Protein AF-A0A2D1V6D0-F1 (afdb_monomer)

Foldseek 3Di:
DACCPAQEDEPELVCQDAEDDPCQLRVQNHQEYEHENNVNHNADDPDHHQNHQEYEYEPDPVVVVRVVVCCVPPHVNHDYHYDHRPPPPPVVVD

Organism: Pinus sylvestris (NCBI:txid3349)

InterPro domains:
  IPR032675 Leucine-rich repeat domain superfamily [G3DSA:3.80.10.10] (1-89)

Structure (mmCIF, N/CA/C/O backbone):
data_AF-A0A2D1V6D0-F1
#
_entry.id   AF-A0A2D1V6D0-F1
#
loop_
_atom_site.group_PDB
_atom_site.id
_atom_site.type_symbol
_atom_site.label_atom_id
_atom_site.label_alt_id
_atom_site.label_comp_id
_atom_site.label_asym_id
_atom_site.label_entity_id
_atom_site.label_seq_id
_atom_site.pdbx_PDB_ins_code
_atom_site.Cartn_x
_atom_site.Cartn_y
_atom_site.Cartn_z
_atom_site.occupancy
_atom_site.B_iso_or_equiv
_atom_site.auth_seq_id
_atom_site.auth_comp_id
_atom_site.auth_asym_id
_atom_site.auth_atom_id
_atom_site.pdbx_PDB_model_num
ATOM 1 N N . CYS A 1 1 ? -21.087 10.233 -1.346 1.00 52.25 1 CYS A N 1
ATOM 2 C CA . CYS A 1 1 ? -21.255 8.947 -0.628 1.00 52.25 1 CYS A CA 1
ATOM 3 C C . CYS A 1 1 ? -20.000 8.674 0.197 1.00 52.25 1 CYS A C 1
ATOM 5 O O . CYS A 1 1 ? -18.967 9.222 -0.163 1.00 52.25 1 CYS A O 1
ATOM 7 N N . LYS A 1 2 ? -20.060 7.865 1.264 1.00 67.69 2 LYS A N 1
ATOM 8 C CA . LYS A 1 2 ? -18.858 7.381 1.971 1.00 67.69 2 LYS A CA 1
ATOM 9 C C . LYS A 1 2 ? -18.659 5.894 1.694 1.00 67.69 2 LYS A C 1
ATOM 11 O O . LYS A 1 2 ? -19.633 5.148 1.719 1.00 67.69 2 LYS A O 1
ATOM 16 N N . LEU A 1 3 ? -17.415 5.476 1.476 1.00 80.06 3 LEU A N 1
ATOM 17 C CA . LEU A 1 3 ? -17.028 4.083 1.219 1.00 80.06 3 LEU A CA 1
ATOM 18 C C . LEU A 1 3 ? -16.651 3.346 2.522 1.00 80.06 3 LEU A C 1
ATOM 20 O O . LEU A 1 3 ? -15.734 2.538 2.549 1.00 80.06 3 LEU A O 1
ATOM 24 N N . GLY A 1 4 ? -17.366 3.619 3.621 1.00 81.25 4 GLY A N 1
ATOM 25 C CA . GLY A 1 4 ? -17.067 3.103 4.970 1.00 81.25 4 GLY A CA 1
ATOM 26 C C . GLY A 1 4 ? -17.380 1.616 5.196 1.00 81.25 4 GLY A C 1
ATOM 27 O O . GLY A 1 4 ? -17.674 1.229 6.319 1.00 81.25 4 GLY A O 1
ATOM 28 N N . GLN A 1 5 ? -17.404 0.817 4.127 1.00 89.56 5 GLN A N 1
ATOM 29 C CA . GLN A 1 5 ? -17.528 -0.650 4.100 1.00 89.56 5 GLN A CA 1
ATOM 30 C C . GLN A 1 5 ? -16.612 -1.246 3.002 1.00 89.56 5 GLN A C 1
ATOM 32 O O . GLN A 1 5 ? -16.817 -2.368 2.552 1.00 89.56 5 GLN A O 1
ATOM 37 N N . LEU A 1 6 ? -15.644 -0.469 2.497 1.00 92.31 6 LEU A N 1
ATOM 38 C CA . LEU A 1 6 ? -14.697 -0.909 1.477 1.00 92.31 6 LEU A CA 1
ATOM 39 C C . LEU A 1 6 ? -13.516 -1.615 2.150 1.00 92.31 6 LEU A C 1
ATOM 41 O O . LEU A 1 6 ? -12.675 -0.957 2.752 1.00 92.31 6 LEU A O 1
ATOM 45 N N . GLU A 1 7 ? -13.466 -2.940 2.039 1.00 94.62 7 GLU A N 1
ATOM 46 C CA . GLU A 1 7 ? -12.422 -3.784 2.646 1.00 94.62 7 GLU A CA 1
ATOM 47 C C . GLU A 1 7 ? -11.213 -4.006 1.718 1.00 94.62 7 GLU A C 1
ATOM 49 O O . GLU A 1 7 ? -10.099 -4.246 2.186 1.00 94.62 7 GLU A O 1
ATOM 54 N N . TYR A 1 8 ? -11.414 -3.878 0.403 1.00 95.50 8 TYR A N 1
ATOM 55 C CA . TYR A 1 8 ? -10.394 -4.033 -0.636 1.00 95.50 8 TYR A CA 1
ATOM 56 C C . TYR A 1 8 ? -10.451 -2.850 -1.609 1.00 95.50 8 TYR A C 1
ATOM 58 O O . TYR A 1 8 ? -11.524 -2.525 -2.120 1.00 95.50 8 TYR A O 1
ATOM 66 N N . LEU A 1 9 ? -9.304 -2.231 -1.893 1.00 93.56 9 LEU A N 1
ATOM 67 C CA . LEU A 1 9 ? -9.167 -1.160 -2.881 1.00 93.56 9 LEU A CA 1
ATOM 68 C C . LEU A 1 9 ? -8.060 -1.508 -3.877 1.00 93.56 9 LEU A C 1
ATOM 70 O O . LEU A 1 9 ? -6.896 -1.615 -3.498 1.00 93.56 9 LEU A O 1
ATOM 74 N N . ASP A 1 10 ? -8.435 -1.629 -5.149 1.00 94.31 10 ASP A N 1
ATOM 75 C CA . ASP A 1 10 ? -7.495 -1.702 -6.265 1.00 94.31 10 ASP A CA 1
ATOM 76 C C . ASP A 1 10 ? -7.262 -0.302 -6.841 1.00 94.31 10 ASP A C 1
ATOM 78 O O . ASP A 1 10 ? -8.216 0.384 -7.220 1.00 94.31 10 ASP A O 1
ATOM 82 N N . ILE A 1 11 ? -6.001 0.117 -6.902 1.00 92.44 11 ILE A N 1
ATOM 83 C CA . ILE A 1 11 ? -5.545 1.278 -7.676 1.00 92.44 11 ILE A CA 1
ATOM 84 C C . ILE A 1 11 ? -4.383 0.898 -8.600 1.00 92.44 11 ILE A C 1
ATOM 86 O O . ILE A 1 11 ? -3.648 1.777 -9.046 1.00 92.44 11 ILE A O 1
ATOM 90 N N . SER A 1 12 ? -4.192 -0.392 -8.894 1.00 92.31 12 SER A N 1
ATOM 91 C CA . SER A 1 12 ? -3.069 -0.851 -9.708 1.00 92.31 12 SER A CA 1
ATOM 92 C C . SER A 1 12 ? -3.056 -0.217 -11.107 1.00 92.31 12 SER A C 1
ATOM 94 O O . SER A 1 12 ? -4.074 0.247 -11.629 1.00 92.31 12 SER A O 1
ATOM 96 N N . LEU A 1 13 ? -1.864 -0.134 -11.702 1.00 91.06 13 LEU A N 1
ATOM 97 C CA . LEU A 1 13 ? -1.586 0.496 -13.003 1.00 91.06 13 LEU A CA 1
ATOM 98 C C . LEU A 1 13 ? -1.933 1.992 -13.096 1.00 91.06 13 LEU A C 1
ATOM 100 O O . LEU A 1 13 ? -1.818 2.581 -14.176 1.00 91.06 13 LEU A O 1
ATOM 104 N N . CYS A 1 14 ? -2.275 2.657 -11.987 1.00 92.00 14 CYS A N 1
ATOM 105 C CA . CYS A 1 14 ? -2.549 4.094 -11.944 1.00 92.00 14 CYS A CA 1
ATOM 106 C C . CYS A 1 14 ? -1.262 4.942 -12.012 1.00 92.00 14 CYS A C 1
ATOM 108 O O . CYS A 1 14 ? -1.036 5.835 -11.201 1.00 92.00 14 CYS A O 1
ATOM 110 N N . ARG A 1 15 ? -0.434 4.720 -13.042 1.00 87.81 15 ARG A N 1
ATOM 111 C CA . ARG A 1 15 ? 0.865 5.373 -13.309 1.00 87.81 15 ARG A CA 1
ATOM 112 C C . ARG A 1 15 ? 0.817 6.913 -13.389 1.00 87.81 15 ARG A C 1
ATOM 114 O O . ARG A 1 15 ? 1.857 7.559 -13.347 1.00 87.81 15 ARG A O 1
ATOM 121 N N . CYS A 1 16 ? -0.371 7.517 -13.497 1.00 91.06 16 CYS A N 1
ATOM 122 C CA . CYS A 1 16 ? -0.576 8.973 -13.478 1.00 91.06 16 CYS A CA 1
ATOM 123 C C . CYS A 1 16 ? -1.074 9.530 -12.126 1.00 91.06 16 CYS A C 1
ATOM 125 O O . CYS A 1 16 ? -1.183 10.750 -11.985 1.00 91.06 16 CYS A O 1
ATOM 127 N N . LEU A 1 17 ? -1.384 8.675 -11.146 1.00 90.69 17 LEU A N 1
ATOM 128 C CA . LEU A 1 17 ? -1.805 9.067 -9.800 1.00 90.69 17 LEU A CA 1
ATOM 129 C C . LEU A 1 17 ? -0.583 9.553 -9.014 1.00 90.69 17 LEU A C 1
ATOM 131 O O . LEU A 1 17 ? 0.301 8.769 -8.696 1.00 90.69 17 LEU A O 1
ATOM 135 N N . GLN A 1 18 ? -0.514 10.854 -8.731 1.00 90.06 18 GLN A N 1
ATOM 136 C CA . GLN A 1 18 ? 0.673 11.459 -8.108 1.00 90.06 18 GLN A CA 1
ATOM 137 C C . GLN A 1 18 ? 0.623 11.439 -6.579 1.00 90.06 18 GLN A C 1
ATOM 139 O O . GLN A 1 18 ? 1.662 11.313 -5.935 1.00 90.06 18 GLN A O 1
ATOM 144 N N . ASP A 1 19 ? -0.576 11.531 -6.009 1.00 87.12 19 ASP A N 1
ATOM 145 C CA . ASP A 1 19 ? -0.842 11.628 -4.578 1.00 87.12 19 ASP A CA 1
ATOM 146 C C . ASP A 1 19 ? -2.213 10.972 -4.302 1.00 87.12 19 ASP A C 1
ATOM 148 O O . ASP A 1 19 ? -3.107 11.033 -5.152 1.00 87.12 19 ASP A O 1
ATOM 152 N N . LEU A 1 20 ? -2.396 10.346 -3.134 1.00 85.44 20 LEU A N 1
ATOM 153 C CA . LEU A 1 20 ? -3.710 9.858 -2.690 1.00 85.44 20 LEU A CA 1
ATOM 154 C C . LEU A 1 20 ? -4.537 11.007 -2.071 1.00 85.44 20 LEU A C 1
ATOM 156 O O . LEU A 1 20 ? -3.953 11.929 -1.497 1.00 85.44 20 LEU A O 1
ATOM 160 N N . PRO A 1 21 ? -5.882 10.986 -2.181 1.00 82.50 21 PRO A N 1
ATOM 161 C CA . PRO A 1 21 ? -6.732 12.041 -1.631 1.00 82.50 21 PRO A CA 1
ATOM 162 C C . PRO A 1 21 ? -6.640 12.095 -0.102 1.00 82.50 21 PRO A C 1
ATOM 164 O O . PRO A 1 21 ? -6.445 11.071 0.552 1.00 82.50 21 PRO A O 1
ATOM 167 N N . SER 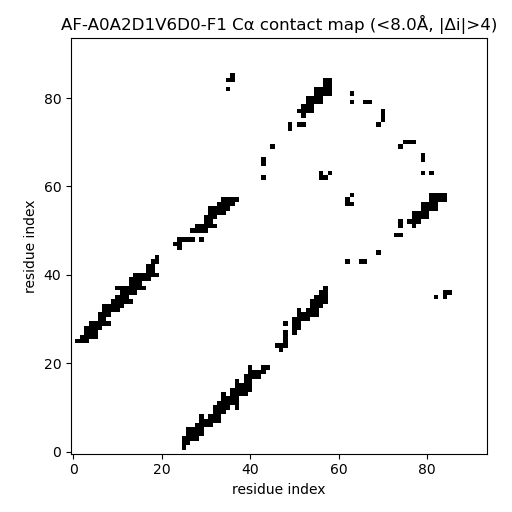A 1 22 ? -6.846 13.281 0.474 1.00 79.06 22 SER A N 1
ATOM 168 C CA . SER A 1 22 ? -6.866 13.498 1.929 1.00 79.06 22 SER A CA 1
ATOM 169 C C . SER A 1 22 ? -7.818 12.546 2.657 1.00 79.06 22 SER A C 1
ATOM 171 O O . SER A 1 22 ? -7.484 12.024 3.712 1.00 79.06 22 SER A O 1
ATOM 173 N N . GLU A 1 23 ? -8.972 12.278 2.051 1.00 81.06 23 GLU A N 1
ATOM 174 C CA . GLU A 1 23 ? -10.068 11.468 2.578 1.00 81.06 23 GLU A CA 1
ATOM 175 C C . GLU A 1 23 ? -9.825 9.949 2.501 1.00 81.06 23 GLU A C 1
ATOM 177 O O . GLU A 1 23 ? -10.733 9.164 2.788 1.00 81.06 23 GLU A O 1
ATOM 182 N N . PHE A 1 24 ? -8.616 9.515 2.126 1.00 81.81 24 PHE A N 1
ATOM 183 C CA . PHE A 1 24 ? -8.194 8.113 2.213 1.00 81.81 24 PHE A CA 1
ATOM 184 C C . PHE A 1 24 ? -8.238 7.592 3.664 1.00 81.81 24 PHE A C 1
ATOM 186 O O . PHE A 1 24 ? -8.496 6.412 3.894 1.00 81.81 24 PHE A O 1
ATOM 193 N N . ASP A 1 25 ? -8.083 8.484 4.647 1.00 77.75 25 ASP A N 1
ATOM 194 C CA . ASP A 1 25 ? -8.248 8.204 6.079 1.00 77.75 25 ASP A CA 1
ATOM 195 C C . ASP A 1 25 ? -9.687 7.810 6.482 1.00 77.75 25 ASP A C 1
ATOM 197 O O . ASP A 1 25 ? -9.894 7.199 7.531 1.00 77.75 25 ASP A O 1
ATOM 201 N N . GLN A 1 26 ? -10.689 8.106 5.643 1.00 83.56 26 GLN A N 1
ATOM 202 C CA . GLN A 1 26 ? -12.103 7.799 5.900 1.00 83.56 26 GLN A CA 1
ATOM 203 C C . GLN A 1 26 ? -12.516 6.389 5.456 1.00 83.56 26 GLN A C 1
ATOM 205 O O . GLN A 1 26 ? -13.679 6.011 5.640 1.00 83.56 26 GLN A O 1
ATOM 210 N N . LEU A 1 27 ? -11.606 5.610 4.866 1.00 87.50 27 LEU A N 1
ATOM 211 C CA . LEU A 1 27 ? -11.843 4.231 4.430 1.00 87.50 27 LEU A CA 1
ATOM 212 C C . LEU A 1 27 ? -11.750 3.253 5.616 1.00 87.50 27 LEU A C 1
ATOM 214 O O . LEU A 1 27 ? -10.996 2.292 5.562 1.00 87.50 27 LEU A O 1
ATOM 218 N N . SER A 1 28 ? -12.548 3.496 6.667 1.00 86.94 28 SER A N 1
ATOM 219 C CA . SER A 1 28 ? -12.442 2.940 8.036 1.00 86.94 28 SER A CA 1
ATOM 220 C C . SER A 1 28 ? -12.325 1.414 8.191 1.00 86.94 28 SER A C 1
ATOM 222 O O . SER A 1 28 ? -12.036 0.933 9.288 1.00 86.94 28 SER A O 1
ATOM 224 N N . ASN A 1 29 ? -12.619 0.669 7.127 1.00 91.12 29 ASN A N 1
ATOM 225 C CA . ASN A 1 29 ? -12.685 -0.788 7.084 1.00 91.12 29 ASN A CA 1
ATOM 226 C C . ASN A 1 29 ? -11.674 -1.384 6.085 1.00 91.12 29 ASN A C 1
ATOM 228 O O . ASN A 1 29 ? -11.706 -2.587 5.851 1.00 91.12 29 ASN A O 1
ATOM 232 N N . LEU A 1 30 ? -10.811 -0.570 5.467 1.00 92.19 30 LEU A N 1
ATOM 233 C CA . LEU A 1 30 ? -9.906 -1.023 4.415 1.00 92.19 30 LEU A CA 1
ATOM 234 C C . LEU A 1 30 ? -8.865 -1.977 4.998 1.00 92.19 30 LEU A C 1
ATOM 236 O O . LEU A 1 30 ? -8.062 -1.585 5.846 1.00 92.19 30 LEU A O 1
ATOM 240 N N . GLU A 1 31 ? -8.883 -3.227 4.545 1.00 94.44 31 GLU A N 1
ATOM 241 C CA . GLU A 1 31 ? -7.980 -4.278 5.010 1.00 9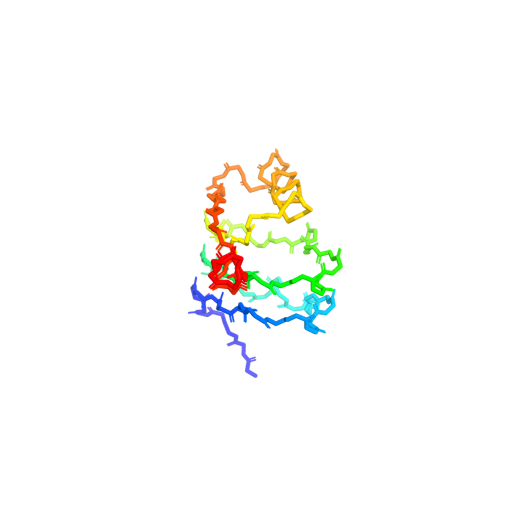4.44 31 GLU A CA 1
ATOM 242 C C . GLU A 1 31 ? -6.861 -4.556 4.007 1.00 94.44 31 GLU A C 1
ATOM 244 O O . GLU A 1 31 ? -5.742 -4.873 4.417 1.00 94.44 31 GLU A O 1
ATOM 249 N N . THR A 1 32 ? -7.150 -4.422 2.708 1.00 95.44 32 THR A N 1
ATOM 250 C CA . THR A 1 32 ? -6.190 -4.624 1.615 1.00 95.44 32 THR A CA 1
ATOM 251 C C . THR A 1 32 ? -6.178 -3.448 0.642 1.00 95.44 32 THR A C 1
ATOM 253 O O . THR A 1 32 ? -7.222 -3.029 0.144 1.00 95.44 32 THR A O 1
ATOM 256 N N . LEU A 1 33 ? -4.977 -2.974 0.317 1.00 93.56 33 LEU A N 1
ATOM 257 C CA . LEU A 1 33 ? -4.719 -1.989 -0.730 1.00 93.56 33 LEU A CA 1
ATOM 258 C C . LEU A 1 33 ? -3.806 -2.603 -1.795 1.00 93.56 33 LEU A C 1
ATOM 260 O O . LEU A 1 33 ? -2.740 -3.117 -1.464 1.00 93.56 33 LEU A O 1
ATOM 264 N N . ASP A 1 34 ? -4.193 -2.529 -3.063 1.00 94.88 34 ASP A N 1
ATOM 265 C CA . ASP A 1 34 ? -3.358 -2.956 -4.186 1.00 94.88 34 ASP A CA 1
ATOM 266 C C . ASP A 1 34 ? -2.868 -1.737 -4.974 1.00 94.88 34 ASP A C 1
ATOM 268 O O . ASP A 1 34 ? -3.671 -0.985 -5.529 1.00 94.88 34 ASP A O 1
ATOM 272 N N . MET A 1 35 ? -1.550 -1.524 -4.983 1.00 92.56 35 MET A N 1
ATOM 273 C CA . MET A 1 35 ? -0.885 -0.414 -5.669 1.00 92.56 35 MET A CA 1
ATOM 274 C C . MET A 1 35 ? 0.152 -0.882 -6.696 1.00 92.56 35 MET A C 1
ATOM 276 O O . MET A 1 35 ? 1.062 -0.121 -7.023 1.00 92.56 35 MET A O 1
ATOM 280 N N . ARG A 1 36 ? 0.065 -2.121 -7.197 1.00 92.19 36 ARG A N 1
ATOM 281 C CA . ARG A 1 36 ? 1.006 -2.607 -8.221 1.00 92.19 36 ARG A CA 1
ATOM 282 C C . ARG A 1 36 ? 1.074 -1.622 -9.387 1.00 92.19 36 ARG A C 1
ATOM 284 O O . ARG A 1 36 ? 0.042 -1.160 -9.869 1.00 92.19 36 ARG A O 1
ATOM 291 N N . GLU A 1 37 ? 2.277 -1.325 -9.866 1.00 89.69 37 GLU A N 1
ATOM 292 C CA . GLU A 1 37 ? 2.525 -0.443 -11.016 1.00 89.69 37 GLU A CA 1
ATOM 293 C C . GLU A 1 37 ? 2.118 1.040 -10.803 1.00 89.69 37 GLU A C 1
ATOM 29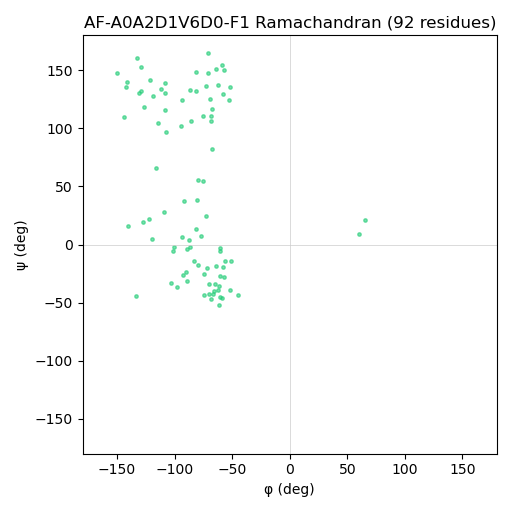5 O O . GLU A 1 37 ? 1.951 1.787 -11.771 1.00 89.69 37 GLU A O 1
ATOM 300 N N . CYS A 1 38 ? 1.993 1.516 -9.557 1.00 90.12 38 CYS A N 1
ATOM 301 C CA . CYS A 1 38 ? 1.675 2.914 -9.214 1.00 90.12 38 CYS A CA 1
ATOM 302 C C . CYS A 1 38 ? 2.881 3.874 -9.260 1.00 90.12 38 CYS A C 1
ATOM 304 O O . CYS A 1 38 ? 2.966 4.815 -8.474 1.00 90.12 38 CYS A O 1
ATOM 306 N N . SER A 1 39 ? 3.789 3.712 -10.227 1.00 86.75 39 SER A N 1
ATOM 307 C CA . SER A 1 39 ? 5.085 4.417 -10.285 1.00 86.75 39 SER A CA 1
ATOM 308 C C . SER A 1 39 ? 5.022 5.959 -10.300 1.00 86.75 39 SER A C 1
ATOM 310 O O . SER A 1 39 ? 6.001 6.623 -9.952 1.00 86.75 39 SER A O 1
ATOM 312 N N . GLY A 1 40 ? 3.871 6.549 -10.645 1.00 88.06 40 GLY A N 1
ATOM 313 C CA . GLY A 1 40 ? 3.617 7.990 -10.531 1.00 88.06 40 GLY A CA 1
ATOM 314 C C . GLY A 1 40 ? 3.439 8.502 -9.095 1.00 88.06 40 GLY A C 1
ATOM 315 O O . GLY A 1 40 ? 3.627 9.701 -8.856 1.00 88.06 40 GLY A O 1
ATOM 316 N N . LEU A 1 41 ? 3.112 7.624 -8.139 1.00 88.62 41 LEU A N 1
ATOM 317 C CA . LEU A 1 41 ? 2.768 7.977 -6.764 1.00 88.62 41 LEU A CA 1
ATOM 318 C C . LEU A 1 41 ? 4.004 8.509 -6.039 1.00 88.62 41 LEU A C 1
ATOM 320 O O . LEU A 1 41 ? 4.958 7.788 -5.742 1.00 88.62 41 LEU A O 1
ATOM 324 N N . LYS A 1 42 ? 4.013 9.807 -5.739 1.00 85.25 42 LYS A N 1
ATOM 325 C CA . LYS A 1 42 ? 5.167 10.499 -5.154 1.00 85.25 42 LYS A CA 1
ATOM 326 C C . LYS A 1 42 ? 5.406 10.068 -3.718 1.00 85.25 42 LYS A C 1
ATOM 328 O O . LYS A 1 42 ? 6.562 9.855 -3.355 1.00 85.25 42 LYS A O 1
ATOM 333 N N . LYS A 1 43 ? 4.330 9.936 -2.941 1.00 78.88 43 LYS A N 1
ATOM 334 C CA . LYS A 1 43 ? 4.330 9.586 -1.519 1.00 78.88 43 LYS A CA 1
ATOM 335 C C . LYS A 1 43 ? 3.164 8.653 -1.207 1.00 78.88 43 LYS A C 1
ATOM 337 O O . LYS A 1 43 ? 2.045 8.892 -1.652 1.00 78.88 43 LYS A O 1
ATOM 342 N N . VAL A 1 44 ? 3.421 7.663 -0.363 1.00 79.75 44 VAL A N 1
ATOM 343 C CA . VAL A 1 44 ? 2.372 7.002 0.420 1.00 79.75 44 VAL A CA 1
ATOM 344 C C . VAL A 1 44 ? 1.854 7.963 1.505 1.00 79.75 44 VAL A C 1
ATOM 346 O O . VAL A 1 44 ? 2.629 8.795 1.993 1.00 79.75 44 VAL A O 1
ATOM 349 N N . PRO A 1 45 ? 0.568 7.897 1.887 1.00 72.81 45 PRO A N 1
ATOM 350 C CA . PRO A 1 45 ? 0.032 8.718 2.966 1.00 72.81 45 PRO A CA 1
ATOM 351 C C . PRO A 1 45 ? 0.725 8.400 4.298 1.00 72.81 45 PRO A C 1
ATOM 353 O O . PRO A 1 45 ? 0.952 7.245 4.639 1.00 72.81 45 PRO A O 1
ATOM 356 N N . THR A 1 46 ? 1.052 9.431 5.078 1.00 65.38 46 THR A N 1
ATOM 357 C CA . THR A 1 46 ? 1.617 9.274 6.433 1.00 65.38 46 THR A CA 1
ATOM 358 C C . THR A 1 46 ? 0.555 8.958 7.486 1.00 65.38 46 THR A C 1
ATOM 360 O O . THR A 1 46 ? 0.887 8.483 8.568 1.00 65.38 46 THR A O 1
ATOM 363 N N . VAL A 1 47 ? -0.717 9.212 7.172 1.00 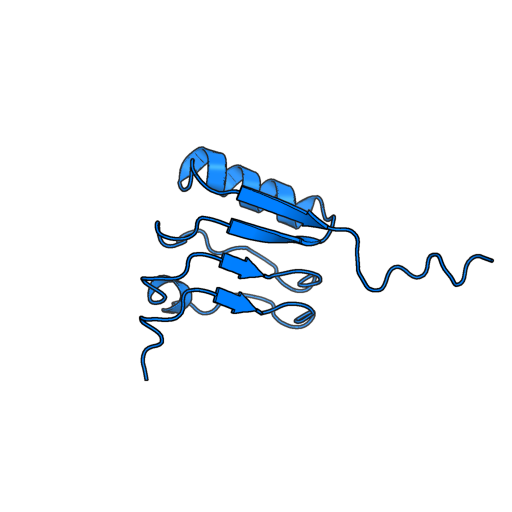65.12 47 VAL A N 1
ATOM 364 C CA . VAL A 1 47 ? -1.879 8.801 7.964 1.00 65.12 47 VAL A CA 1
ATOM 365 C C . VAL A 1 47 ? -2.562 7.668 7.206 1.00 65.12 47 VAL A C 1
ATOM 367 O O . VAL A 1 47 ? -3.319 7.908 6.269 1.00 65.12 47 VAL A O 1
ATOM 370 N N . ILE A 1 48 ? -2.262 6.430 7.593 1.00 69.31 48 ILE A N 1
ATOM 371 C CA . ILE A 1 48 ? -2.952 5.235 7.099 1.00 69.31 48 ILE A CA 1
ATOM 372 C C . ILE A 1 48 ? -3.738 4.638 8.259 1.00 69.31 48 ILE A C 1
ATOM 374 O O . ILE A 1 48 ? -3.243 4.525 9.381 1.00 69.31 48 ILE A O 1
ATOM 378 N N . GLN A 1 49 ? -4.990 4.292 7.984 1.00 71.31 49 GLN A N 1
ATOM 379 C CA . GLN A 1 49 ? -5.941 3.829 8.980 1.00 71.31 49 GLN A CA 1
ATOM 380 C C . GLN A 1 49 ? -5.606 2.400 9.443 1.00 71.31 49 GLN A C 1
ATOM 382 O O . GLN A 1 49 ? -5.274 1.514 8.657 1.00 71.31 49 GLN A O 1
ATOM 387 N N . SER A 1 50 ? -5.684 2.190 10.758 1.00 74.38 50 SER A N 1
ATOM 388 C CA . SER A 1 50 ? -5.223 1.002 11.492 1.00 74.38 50 SER A CA 1
ATOM 389 C C . SER A 1 50 ? -5.867 -0.347 11.133 1.00 74.38 50 SER A C 1
ATOM 391 O O . SER A 1 50 ? -5.456 -1.362 11.694 1.00 74.38 50 SER A O 1
ATOM 393 N N . SER A 1 51 ? -6.849 -0.397 10.227 1.00 87.81 51 SER A N 1
ATOM 394 C CA . SER A 1 51 ? -7.403 -1.654 9.702 1.00 87.81 51 SER A CA 1
ATOM 395 C C . SER A 1 51 ? -6.583 -2.253 8.561 1.00 87.81 51 SER A C 1
ATOM 397 O O . SER A 1 51 ? -6.804 -3.420 8.245 1.00 87.81 51 SER A O 1
ATOM 399 N N . LEU A 1 52 ? -5.655 -1.505 7.946 1.00 91.31 52 LEU A N 1
ATOM 400 C CA . LEU A 1 52 ? -4.900 -1.999 6.795 1.00 91.31 52 LEU A CA 1
ATOM 401 C C . LEU A 1 52 ? -3.942 -3.126 7.219 1.00 91.31 52 LEU A C 1
ATOM 403 O O . LEU A 1 52 ? -2.909 -2.893 7.849 1.00 91.31 52 LEU A O 1
ATOM 407 N N . LYS A 1 53 ? -4.302 -4.359 6.853 1.00 94.00 53 LYS A N 1
ATOM 408 C CA . LYS A 1 53 ? -3.557 -5.595 7.142 1.00 94.00 53 LYS A CA 1
ATOM 409 C C . LYS A 1 53 ? -2.605 -5.967 6.016 1.00 94.00 53 LYS A C 1
ATOM 411 O O . LYS A 1 53 ? -1.627 -6.663 6.268 1.00 94.00 53 LYS A O 1
ATOM 416 N N . ARG A 1 54 ? -2.886 -5.549 4.780 1.00 95.81 54 ARG A N 1
ATOM 417 C CA . ARG A 1 54 ? -2.138 -5.957 3.588 1.00 95.81 54 ARG A CA 1
ATOM 418 C C . ARG A 1 54 ? -1.982 -4.807 2.599 1.00 95.81 54 ARG A C 1
ATOM 420 O O . ARG A 1 54 ? -2.953 -4.130 2.271 1.00 95.81 54 ARG A O 1
ATOM 427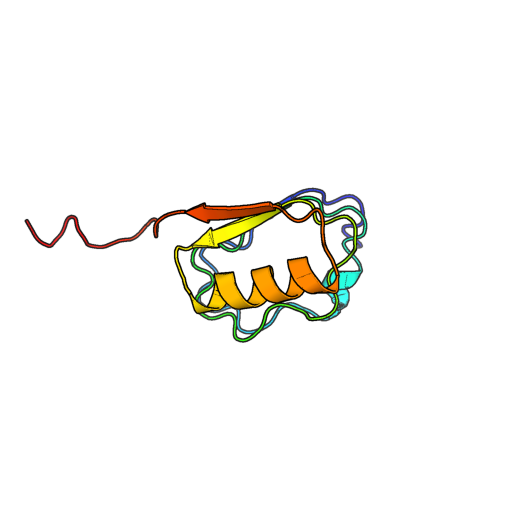 N N . VAL A 1 55 ? -0.778 -4.652 2.064 1.00 94.19 55 VAL A N 1
ATOM 428 C CA . VAL A 1 55 ? -0.533 -3.882 0.843 1.00 94.19 55 VAL A CA 1
ATOM 429 C C . VAL A 1 55 ? 0.124 -4.771 -0.210 1.00 94.19 55 VAL A C 1
ATOM 431 O O . VAL A 1 55 ? 0.959 -5.610 0.129 1.00 94.19 55 VAL A O 1
ATOM 434 N N . VAL A 1 56 ? -0.265 -4.594 -1.471 1.00 95.31 56 VAL A N 1
ATOM 435 C CA . VAL A 1 56 ? 0.404 -5.187 -2.638 1.00 95.31 56 VAL A CA 1
ATOM 436 C C . VAL A 1 56 ? 1.130 -4.085 -3.394 1.00 95.31 56 VAL A C 1
ATOM 438 O O . VAL A 1 56 ? 0.528 -3.048 -3.684 1.00 95.31 56 VAL A O 1
ATOM 441 N N . ILE A 1 57 ? 2.400 -4.307 -3.712 1.00 92.69 57 ILE A N 1
ATOM 442 C CA . ILE A 1 57 ? 3.248 -3.370 -4.461 1.00 92.69 57 ILE A CA 1
ATOM 443 C C . ILE A 1 57 ? 3.997 -4.099 -5.577 1.00 92.69 57 ILE A C 1
ATOM 445 O O . ILE A 1 57 ? 4.129 -5.327 -5.544 1.00 92.69 57 ILE A O 1
ATOM 449 N N . SER A 1 58 ? 4.481 -3.346 -6.563 1.00 90.00 58 SER A N 1
ATOM 450 C CA . SER A 1 58 ? 5.472 -3.883 -7.503 1.00 90.00 58 SER A CA 1
ATOM 451 C C . SER A 1 58 ? 6.824 -4.060 -6.805 1.00 90.00 58 SER A C 1
ATOM 453 O O . SER A 1 58 ? 7.065 -3.491 -5.738 1.00 90.00 58 SER A O 1
ATOM 455 N N . ASP A 1 59 ? 7.722 -4.819 -7.428 1.00 82.50 59 ASP A N 1
ATOM 456 C CA . ASP A 1 59 ? 9.122 -4.949 -7.019 1.00 82.50 59 ASP A CA 1
ATOM 457 C C . ASP A 1 59 ? 9.874 -3.620 -7.233 1.00 82.50 59 ASP A C 1
ATOM 459 O O . ASP A 1 59 ? 10.461 -3.353 -8.280 1.00 82.50 59 ASP A O 1
ATOM 463 N N . SER A 1 60 ? 9.726 -2.717 -6.259 1.00 77.75 60 SER A N 1
ATOM 464 C CA . SER A 1 60 ? 10.172 -1.327 -6.323 1.00 77.75 60 SER A CA 1
ATOM 465 C C . SER A 1 60 ? 10.685 -0.857 -4.962 1.00 77.75 60 SER A C 1
ATOM 467 O O . SER A 1 60 ? 9.897 -0.621 -4.039 1.00 77.75 60 SER A O 1
ATOM 469 N N . ASP A 1 61 ? 12.004 -0.648 -4.854 1.00 76.44 61 ASP A N 1
ATOM 470 C CA . ASP A 1 61 ? 12.698 -0.191 -3.635 1.00 76.44 61 ASP A CA 1
ATOM 471 C C . ASP A 1 61 ? 11.975 0.975 -2.942 1.00 76.44 61 ASP A C 1
ATOM 473 O O . ASP A 1 61 ? 11.797 1.005 -1.724 1.00 76.44 61 ASP A O 1
ATOM 477 N N . LYS A 1 62 ? 11.520 1.947 -3.742 1.00 82.81 62 LYS A N 1
ATOM 478 C CA . LYS A 1 62 ? 10.870 3.174 -3.273 1.00 82.81 62 LYS A CA 1
ATOM 479 C C . LYS A 1 62 ? 9.523 2.899 -2.595 1.00 82.81 62 LYS A C 1
ATOM 481 O O . LYS A 1 62 ? 9.190 3.561 -1.611 1.00 82.81 62 LYS A O 1
ATOM 486 N N . GLU A 1 63 ? 8.731 1.975 -3.135 1.00 82.44 63 GLU A N 1
ATOM 487 C CA . GLU A 1 63 ? 7.441 1.597 -2.549 1.00 82.44 63 GLU A CA 1
ATOM 488 C C . GLU A 1 63 ? 7.671 0.743 -1.296 1.00 82.44 63 GLU A C 1
ATOM 490 O O . GLU A 1 63 ? 7.067 1.007 -0.251 1.00 82.44 63 GLU A O 1
ATOM 495 N N . TYR A 1 64 ? 8.607 -0.209 -1.366 1.00 88.31 64 TYR A N 1
ATOM 496 C CA . TYR A 1 64 ? 8.948 -1.099 -0.260 1.00 88.31 64 TYR A CA 1
ATOM 497 C C . TYR A 1 64 ? 9.476 -0.349 0.971 1.00 88.31 64 TYR A C 1
ATOM 499 O O . TYR A 1 64 ? 8.926 -0.516 2.060 1.00 88.31 64 TYR A O 1
ATOM 507 N N . GLU A 1 65 ? 10.477 0.526 0.827 1.00 89.75 65 GLU A N 1
ATOM 508 C CA . GLU A 1 65 ? 11.061 1.278 1.953 1.00 89.75 65 GLU A CA 1
ATOM 509 C C . GLU A 1 65 ? 10.039 2.186 2.654 1.00 89.75 65 GLU A C 1
ATOM 511 O O . GLU A 1 65 ? 10.028 2.321 3.884 1.00 89.75 65 GLU A O 1
ATOM 516 N N .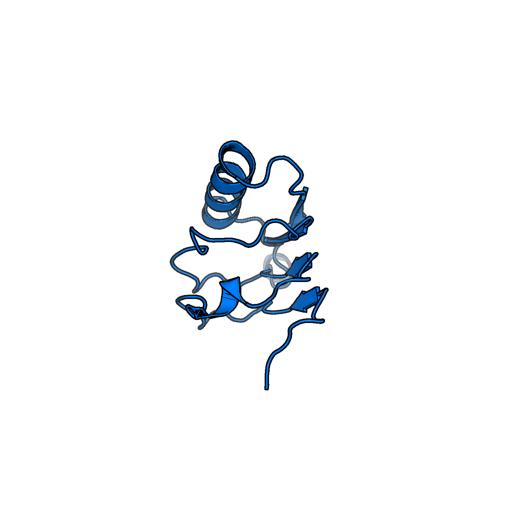 ALA A 1 66 ? 9.118 2.771 1.885 1.00 88.50 66 ALA A N 1
ATOM 517 C CA . ALA A 1 66 ? 8.066 3.614 2.431 1.00 88.50 66 ALA A CA 1
ATOM 518 C C . ALA A 1 66 ? 7.054 2.799 3.260 1.00 88.50 66 ALA A C 1
ATOM 520 O O . ALA A 1 66 ? 6.751 3.163 4.402 1.00 88.50 66 ALA A O 1
ATOM 521 N N . TRP A 1 67 ? 6.580 1.662 2.740 1.00 90.44 67 TRP A N 1
ATOM 522 C CA . TRP A 1 67 ? 5.673 0.768 3.471 1.00 90.44 67 TRP A CA 1
ATOM 523 C C . TRP A 1 67 ? 6.351 0.045 4.642 1.00 90.44 67 TRP A C 1
ATOM 525 O O . TRP A 1 67 ? 5.728 -0.131 5.691 1.00 90.44 67 TRP A O 1
ATOM 535 N N . SER A 1 68 ? 7.635 -0.293 4.519 1.00 91.31 68 SER A N 1
ATOM 536 C CA . SER A 1 68 ? 8.482 -0.812 5.601 1.00 91.31 68 SER A CA 1
ATOM 537 C C . SER A 1 68 ? 8.564 0.188 6.761 1.00 91.31 68 SER A C 1
ATOM 539 O O . SER A 1 68 ? 8.306 -0.163 7.917 1.00 91.31 68 SER A O 1
ATOM 541 N N . SER A 1 69 ? 8.784 1.470 6.453 1.00 90.88 69 SER A N 1
ATOM 542 C CA . SER A 1 69 ? 8.788 2.557 7.442 1.00 90.88 69 SER A CA 1
ATOM 543 C C . SER A 1 69 ? 7.432 2.723 8.147 1.00 90.88 69 SER A C 1
ATOM 545 O O . SER A 1 69 ? 7.380 2.931 9.363 1.00 90.88 69 SER A O 1
ATOM 547 N N . ILE A 1 70 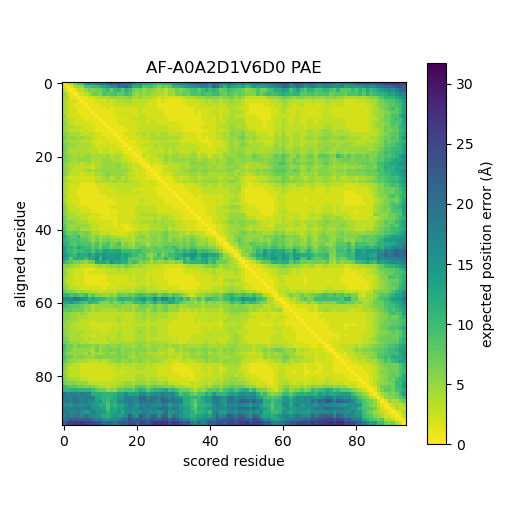? 6.314 2.585 7.423 1.00 88.25 70 ILE A N 1
ATOM 548 C CA . ILE A 1 70 ? 4.953 2.610 7.996 1.00 88.25 70 ILE A CA 1
ATOM 549 C C . ILE A 1 70 ? 4.703 1.394 8.898 1.00 88.25 70 ILE A C 1
ATOM 551 O O . ILE A 1 70 ? 4.163 1.540 9.998 1.00 88.25 70 ILE A O 1
ATOM 555 N N . LYS A 1 71 ? 5.128 0.199 8.479 1.00 90.81 71 LYS A N 1
ATOM 556 C CA . LYS A 1 71 ? 5.029 -1.035 9.270 1.00 90.81 71 LYS A CA 1
ATOM 557 C C . LYS A 1 71 ? 5.813 -0.934 10.582 1.00 90.81 71 LYS A C 1
ATOM 559 O O . LYS A 1 71 ? 5.294 -1.265 11.648 1.00 90.81 71 LYS A O 1
ATOM 564 N N . ALA A 1 72 ? 7.041 -0.422 10.520 1.00 90.81 72 ALA A N 1
ATOM 565 C CA . ALA A 1 72 ? 7.900 -0.240 11.687 1.00 90.81 72 ALA A CA 1
ATOM 566 C C . ALA A 1 72 ? 7.345 0.788 12.695 1.00 90.81 72 ALA A C 1
ATOM 568 O O . ALA A 1 72 ? 7.515 0.614 13.898 1.00 90.81 72 ALA A O 1
ATOM 569 N N . SER A 1 73 ? 6.670 1.841 12.219 1.00 88.81 73 SER A N 1
ATOM 570 C CA . SER A 1 73 ? 6.233 2.981 13.045 1.00 88.81 73 SER A CA 1
ATOM 571 C C . SER A 1 73 ? 4.776 2.933 13.514 1.00 88.81 73 SER A C 1
ATOM 573 O O . SER A 1 73 ? 4.488 3.374 14.622 1.00 88.81 73 SER A O 1
ATOM 575 N N . THR A 1 74 ? 3.862 2.432 12.678 1.00 85.69 74 THR A N 1
ATOM 576 C CA . THR A 1 74 ? 2.408 2.631 12.843 1.00 85.69 74 THR A CA 1
ATOM 577 C C . THR A 1 74 ? 1.608 1.341 12.667 1.00 85.69 74 THR A C 1
ATOM 579 O O . THR A 1 74 ? 0.703 1.065 13.452 1.00 85.69 74 THR A O 1
ATOM 582 N N . LEU A 1 75 ? 1.927 0.535 11.649 1.00 88.00 75 LEU A N 1
ATOM 583 C CA . LEU A 1 75 ? 1.141 -0.643 11.262 1.00 88.00 75 LEU A CA 1
ATOM 584 C C . LEU A 1 75 ? 1.943 -1.937 11.435 1.00 88.00 75 LEU A C 1
ATOM 586 O O . LEU A 1 75 ? 2.254 -2.625 10.468 1.00 88.00 75 LEU A O 1
ATOM 590 N N . HIS A 1 76 ? 2.277 -2.292 12.675 1.00 86.69 76 HIS A N 1
ATOM 591 C CA . HIS A 1 76 ? 3.152 -3.439 12.974 1.00 86.69 76 HIS A CA 1
ATOM 592 C C . HIS A 1 76 ? 2.651 -4.783 12.405 1.00 86.69 76 HIS A C 1
ATOM 594 O O . HIS A 1 76 ? 3.456 -5.650 12.065 1.00 86.69 76 HIS A O 1
ATOM 600 N N . ASN A 1 77 ? 1.332 -4.925 12.238 1.00 90.38 77 ASN A N 1
ATOM 601 C CA . ASN A 1 77 ? 0.678 -6.108 11.670 1.00 90.38 77 ASN A CA 1
ATOM 602 C C . ASN A 1 77 ? 0.555 -6.081 10.129 1.00 90.38 77 ASN A C 1
ATOM 604 O O . ASN A 1 77 ? -0.062 -6.983 9.569 1.00 90.38 77 ASN A O 1
ATOM 608 N N . LEU A 1 78 ? 1.097 -5.069 9.440 1.00 93.19 78 LEU A N 1
ATOM 609 C CA . LEU A 1 78 ? 1.000 -4.939 7.984 1.00 93.19 78 LEU A CA 1
ATOM 610 C C . LEU A 1 78 ? 1.820 -6.018 7.264 1.00 93.19 78 LEU A C 1
ATOM 612 O O . LEU A 1 78 ? 3.037 -6.125 7.439 1.00 93.19 78 LEU A O 1
ATOM 616 N N . THR A 1 79 ? 1.178 -6.766 6.381 1.00 96.00 79 THR A N 1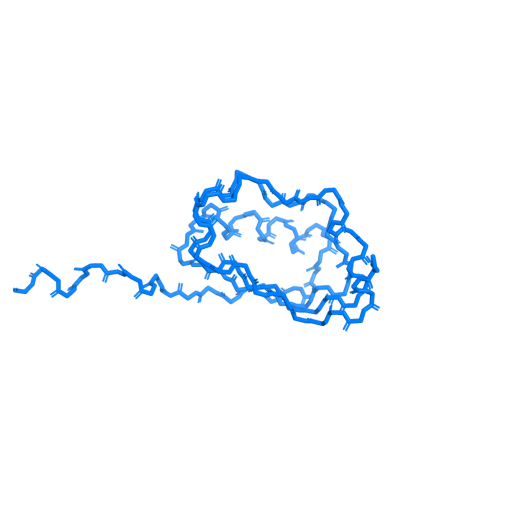
ATOM 617 C CA . THR A 1 79 ? 1.828 -7.598 5.366 1.00 96.00 79 THR A CA 1
ATOM 618 C C . THR A 1 79 ? 2.112 -6.752 4.124 1.00 96.00 79 THR A C 1
ATOM 620 O O . THR A 1 79 ? 1.242 -6.013 3.664 1.00 96.00 79 THR A O 1
ATOM 623 N N . ILE A 1 80 ? 3.333 -6.849 3.595 1.00 94.88 80 ILE A N 1
ATOM 624 C CA . ILE A 1 80 ? 3.767 -6.177 2.365 1.00 94.88 80 ILE A CA 1
ATOM 625 C C . ILE A 1 80 ? 4.049 -7.290 1.359 1.00 94.88 80 ILE A C 1
ATOM 627 O O . ILE A 1 80 ? 5.059 -7.982 1.484 1.00 94.88 80 ILE A O 1
ATOM 631 N N . ASP A 1 81 ? 3.141 -7.480 0.406 1.00 95.38 81 ASP A N 1
ATOM 632 C CA . ASP A 1 81 ? 3.285 -8.468 -0.660 1.00 95.38 81 ASP A CA 1
ATOM 633 C C . ASP A 1 81 ? 3.899 -7.784 -1.884 1.00 95.38 81 ASP A C 1
ATOM 635 O O . ASP A 1 81 ? 3.226 -7.060 -2.621 1.00 95.38 81 ASP A O 1
ATOM 639 N N . VAL A 1 82 ? 5.196 -8.009 -2.080 1.00 93.38 82 VAL A N 1
ATOM 640 C CA . VAL A 1 82 ? 5.927 -7.582 -3.276 1.00 93.38 82 VAL A CA 1
ATOM 641 C C . VAL A 1 82 ? 5.678 -8.594 -4.392 1.00 93.38 82 VAL A C 1
ATOM 643 O O . VAL A 1 82 ? 5.805 -9.800 -4.165 1.00 93.38 82 VAL A O 1
ATOM 646 N N . VAL A 1 83 ? 5.338 -8.127 -5.595 1.00 90.19 83 VAL A N 1
ATOM 647 C CA . VAL A 1 83 ? 5.237 -8.982 -6.789 1.00 90.19 83 VAL A CA 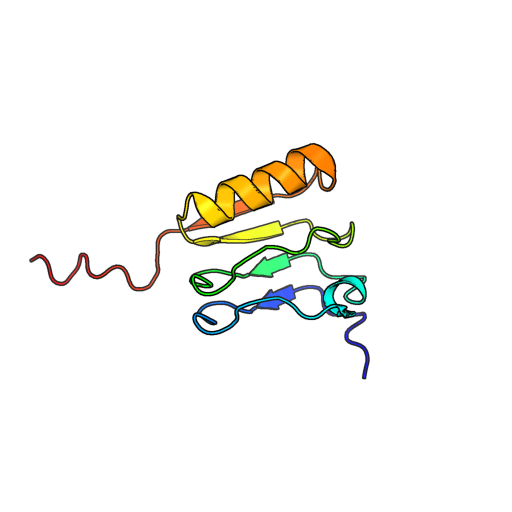1
ATOM 648 C C . VAL A 1 83 ? 6.037 -8.406 -7.964 1.00 90.19 83 VAL A C 1
ATOM 650 O O . VAL A 1 83 ? 6.180 -7.186 -8.050 1.00 90.19 83 VAL A O 1
ATOM 653 N N . PRO A 1 84 ? 6.523 -9.244 -8.901 1.00 83.75 84 PRO A N 1
ATOM 654 C CA . PRO A 1 84 ? 7.176 -8.762 -10.117 1.00 83.75 84 PRO A CA 1
ATOM 655 C C . PRO A 1 84 ? 6.281 -7.819 -10.932 1.00 83.75 84 PRO A C 1
ATOM 657 O O . PRO A 1 84 ? 5.056 -7.975 -10.943 1.00 83.75 84 PRO A O 1
ATOM 660 N N . GLU A 1 85 ? 6.892 -6.878 -11.659 1.00 77.31 85 GLU A N 1
ATOM 661 C CA . GLU A 1 85 ? 6.169 -6.036 -12.618 1.00 77.31 85 GLU A CA 1
ATOM 662 C C . GLU A 1 85 ? 5.463 -6.895 -13.676 1.00 77.31 85 GLU A C 1
ATOM 664 O O . GLU A 1 85 ? 6.055 -7.771 -14.312 1.00 77.31 85 GLU A O 1
ATOM 669 N N . ILE A 1 86 ? 4.172 -6.628 -13.871 1.00 69.00 86 ILE A N 1
ATOM 670 C CA . ILE A 1 86 ? 3.275 -7.433 -14.712 1.00 69.00 86 ILE A CA 1
ATOM 671 C C . ILE A 1 86 ? 3.581 -7.176 -16.193 1.00 69.00 86 ILE A C 1
ATOM 673 O O . ILE A 1 86 ? 3.340 -8.030 -17.045 1.00 69.00 86 ILE A O 1
ATOM 677 N N . PHE A 1 87 ? 4.143 -6.002 -16.490 1.00 64.12 87 PHE A N 1
ATOM 678 C CA . PHE A 1 87 ? 4.524 -5.561 -17.830 1.00 64.12 87 PHE A CA 1
ATOM 679 C C . PHE A 1 87 ? 6.043 -5.505 -18.035 1.00 64.12 87 PHE A C 1
ATOM 681 O O . PHE A 1 87 ? 6.513 -4.738 -18.878 1.00 64.12 87 PHE A O 1
ATOM 688 N N . SER A 1 88 ? 6.803 -6.332 -17.305 1.00 63.25 88 SER A N 1
ATOM 689 C CA . SER A 1 88 ? 8.220 -6.555 -17.601 1.00 63.25 88 SER A CA 1
ATOM 690 C C . SER A 1 88 ? 8.397 -6.943 -19.071 1.00 63.25 88 SER A C 1
ATOM 692 O O . SER A 1 88 ? 7.796 -7.903 -19.559 1.00 63.25 88 SER A O 1
ATOM 694 N N . LEU A 1 89 ? 9.227 -6.184 -19.787 1.00 62.34 89 LEU A N 1
ATOM 695 C CA . LEU A 1 89 ? 9.509 -6.399 -21.206 1.00 62.34 89 LEU A CA 1
ATOM 696 C C . LEU A 1 89 ? 10.563 -7.492 -21.448 1.00 62.34 89 LEU A C 1
ATOM 698 O O . LEU A 1 89 ? 11.000 -7.646 -22.577 1.00 62.34 89 LEU A O 1
ATOM 702 N N . ALA A 1 90 ? 10.911 -8.300 -20.440 1.00 65.81 90 ALA A N 1
ATOM 703 C CA . ALA A 1 90 ? 11.891 -9.389 -20.545 1.00 65.81 90 ALA A CA 1
ATOM 704 C C . ALA A 1 90 ? 11.538 -10.496 -21.571 1.00 65.81 90 ALA A C 1
ATOM 706 O O . ALA A 1 90 ? 12.334 -11.398 -21.794 1.00 65.81 90 ALA A O 1
ATOM 707 N N . TRP A 1 91 ? 10.352 -10.445 -22.191 1.00 71.81 91 TRP A N 1
ATOM 708 C CA . TRP A 1 91 ? 9.945 -11.286 -23.327 1.00 71.81 91 TRP A CA 1
ATOM 709 C C . TRP A 1 91 ? 10.296 -10.680 -24.705 1.00 71.81 91 TRP A C 1
ATOM 711 O O . TRP A 1 91 ? 10.022 -11.301 -25.728 1.00 71.81 91 TRP A O 1
ATOM 721 N N . LEU A 1 92 ? 10.844 -9.458 -24.744 1.00 68.50 92 LEU A N 1
ATOM 722 C CA . LEU A 1 92 ? 11.346 -8.768 -25.946 1.00 68.50 92 LEU A CA 1
ATOM 723 C C . LEU A 1 92 ? 12.875 -8.849 -26.091 1.00 68.50 92 LEU A C 1
ATOM 725 O O . LEU A 1 92 ? 13.408 -8.333 -27.072 1.00 68.50 92 LEU A O 1
ATOM 729 N N . ASP A 1 93 ? 13.560 -9.470 -25.128 1.00 72.88 93 ASP A N 1
ATOM 730 C CA . ASP A 1 93 ? 15.018 -9.652 -25.112 1.00 72.88 93 ASP A CA 1
ATOM 731 C C . ASP A 1 93 ? 15.465 -11.017 -25.713 1.00 72.88 93 ASP A C 1
ATOM 733 O O . ASP A 1 93 ? 16.655 -11.337 -25.666 1.00 72.88 93 ASP A O 1
ATOM 737 N N . ASP A 1 94 ? 14.522 -11.792 -26.283 1.00 60.44 94 ASP A N 1
ATOM 738 C CA . ASP A 1 94 ? 14.698 -13.085 -26.993 1.00 60.44 94 ASP A CA 1
ATOM 739 C C . ASP A 1 94 ? 14.770 -12.928 -28.536 1.00 60.44 94 ASP A C 1
ATOM 741 O O . ASP A 1 94 ? 13.894 -12.239 -29.116 1.00 60.44 94 ASP A O 1
#

Mean predicted aligned error: 5.71 Å

pLDDT: mean 84.76, std 9.89, range [52.25, 96.0]

Solvent-accessible surface area (backbone atoms only — not comparable to full-atom values): 5536 Å² total; per-residue (Å²): 138,80,60,64,77,38,41,69,45,83,50,52,65,35,44,82,43,45,65,78,66,85,68,62,54,58,38,71,43,27,29,34,42,33,39,31,56,30,80,35,44,74,54,81,75,92,68,70,56,93,50,43,39,34,40,34,34,33,74,38,72,74,61,50,54,53,52,50,52,41,24,77,74,76,35,75,76,44,43,77,48,70,39,76,62,91,78,63,63,78,81,72,78,115

Radius of gyration: 13.89 Å; Cα contacts (8 Å, |Δi|>4): 164; chains: 1; bounding box: 36×27×40 Å

Secondary structure (DSSP, 8-state):
---TT--EEE-TT-TT--S--GGGGG-TT--EEE-TT-TT-----S---TT--EEEEES-HHHHHHHHHHHHHT-TT-EEEEE--TT--TTS--

Sequence (94 aa):
CKLGQLEYLDISLCRCLQDLPSEFDQLSNLETLDMRECSGLKKVPTVIQSSLKRVVISDSDKEYEAWSSIKASTLHNLTIDVVPEIFSLAWLDD